Protein AF-A0A352FRI5-F1 (afdb_monomer_lite)

Sequence (37 aa):
MHYHLIGICGTAMASLAGMLQASGHQVTGSDENVFHP

Structure (mmCIF, N/CA/C/O backbone):
data_AF-A0A352FRI5-F1
#
_entry.id   AF-A0A352FRI5-F1
#
loop_
_atom_site.group_PDB
_atom_site.id
_atom_site.type_symbol
_atom_site.label_atom_id
_atom_site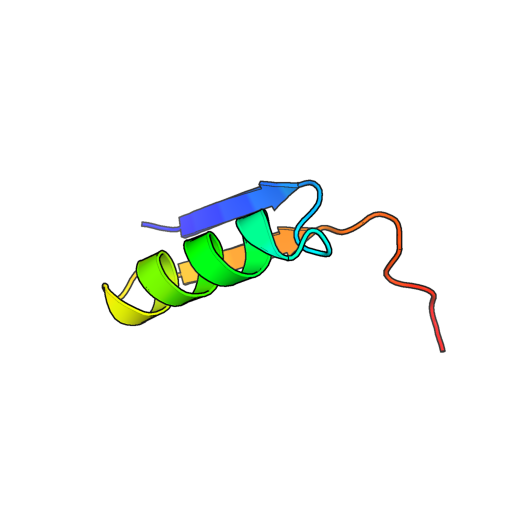.label_alt_id
_atom_site.label_comp_id
_atom_site.label_asym_id
_atom_site.label_entity_id
_atom_site.label_seq_id
_atom_site.pdbx_PDB_ins_code
_atom_site.Cartn_x
_atom_site.Cartn_y
_atom_site.Cartn_z
_atom_site.occupancy
_atom_site.B_iso_or_equiv
_atom_site.auth_seq_id
_atom_site.auth_comp_id
_atom_site.auth_asym_id
_atom_site.auth_atom_id
_atom_site.pdbx_PDB_model_num
ATOM 1 N N . MET A 1 1 ? -4.448 8.366 10.203 1.00 71.19 1 MET A N 1
ATOM 2 C CA . MET A 1 1 ? -2.995 8.638 10.107 1.00 71.19 1 MET A CA 1
ATOM 3 C C . MET A 1 1 ? -2.532 8.326 8.697 1.00 71.19 1 MET A C 1
ATOM 5 O O . MET A 1 1 ? -3.085 7.420 8.080 1.00 71.19 1 MET A O 1
ATOM 9 N N . HIS A 1 2 ? -1.592 9.118 8.189 1.00 78.06 2 HIS A N 1
ATOM 10 C CA . HIS A 1 2 ? -1.083 9.034 6.822 1.00 78.06 2 HIS A CA 1
ATOM 11 C C . HIS A 1 2 ? 0.360 8.526 6.869 1.00 78.06 2 HIS A C 1
ATOM 13 O O . HIS A 1 2 ? 1.195 9.130 7.539 1.00 78.06 2 HIS A O 1
ATOM 19 N N . TYR A 1 3 ? 0.628 7.399 6.211 1.00 77.81 3 TYR A N 1
ATOM 20 C CA . TYR A 1 3 ? 1.945 6.772 6.145 1.00 77.81 3 TYR A CA 1
ATOM 21 C C . TYR A 1 3 ? 2.531 6.936 4.749 1.00 77.81 3 TYR A C 1
ATOM 23 O O . TYR A 1 3 ? 1.941 6.473 3.773 1.00 77.81 3 TYR A O 1
ATOM 31 N N . HIS A 1 4 ? 3.704 7.563 4.667 1.00 79.88 4 HIS A N 1
ATOM 32 C CA . HIS A 1 4 ? 4.450 7.677 3.422 1.00 79.88 4 HIS A CA 1
ATOM 33 C C . HIS A 1 4 ? 5.583 6.648 3.404 1.00 79.88 4 HIS A C 1
ATOM 35 O O . HIS A 1 4 ? 6.516 6.732 4.200 1.00 79.88 4 HIS A O 1
ATOM 41 N N . LEU A 1 5 ? 5.477 5.655 2.523 1.00 76.75 5 LEU A N 1
ATOM 42 C CA . LEU A 1 5 ? 6.486 4.615 2.343 1.00 76.75 5 LEU A CA 1
ATOM 43 C C . LEU A 1 5 ? 7.395 4.998 1.173 1.00 76.75 5 LEU A C 1
ATOM 45 O O . LEU A 1 5 ? 6.912 5.259 0.073 1.00 76.75 5 LEU A O 1
ATOM 49 N N . ILE A 1 6 ? 8.704 5.027 1.408 1.00 78.50 6 ILE A N 1
ATOM 50 C CA . ILE A 1 6 ? 9.710 5.190 0.353 1.00 78.50 6 ILE A CA 1
ATOM 51 C C . ILE A 1 6 ? 10.180 3.782 -0.038 1.00 78.50 6 ILE A C 1
ATOM 53 O O . ILE A 1 6 ? 10.581 3.018 0.840 1.00 78.50 6 ILE A O 1
ATOM 57 N N . GLY A 1 7 ? 10.073 3.416 -1.319 1.00 73.44 7 GLY A N 1
ATOM 58 C CA . GLY A 1 7 ? 10.384 2.066 -1.815 1.00 73.44 7 GLY A CA 1
ATOM 59 C C . GLY A 1 7 ? 9.217 1.073 -1.711 1.00 73.44 7 GLY A C 1
ATOM 60 O O . GLY A 1 7 ? 9.386 -0.051 -1.232 1.00 73.44 7 GLY A O 1
ATOM 61 N N . ILE A 1 8 ? 8.003 1.483 -2.104 1.00 74.12 8 ILE A N 1
ATOM 62 C CA . ILE A 1 8 ? 6.805 0.628 -2.016 1.00 74.12 8 ILE A CA 1
ATOM 63 C C . ILE A 1 8 ? 6.809 -0.545 -3.019 1.00 74.12 8 ILE A C 1
ATOM 65 O O . ILE A 1 8 ? 6.042 -1.487 -2.836 1.00 74.12 8 ILE A O 1
ATOM 69 N N . CYS A 1 9 ? 7.666 -0.536 -4.050 1.00 72.00 9 CYS A N 1
ATOM 70 C CA . CYS A 1 9 ? 7.737 -1.604 -5.059 1.00 72.00 9 CYS A CA 1
ATOM 71 C C . CYS A 1 9 ? 8.232 -2.944 -4.481 1.0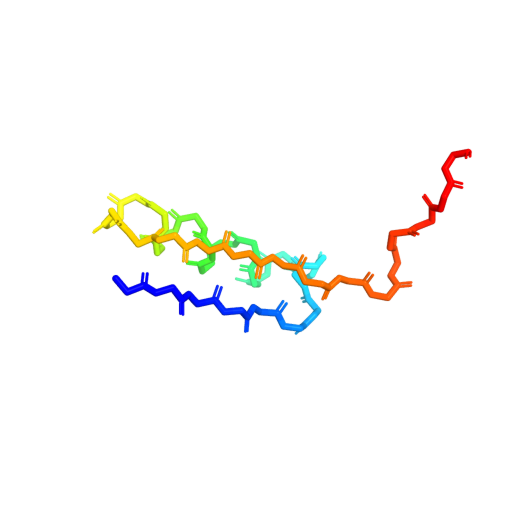0 72.00 9 CYS A C 1
ATOM 73 O O . CYS A 1 9 ? 7.988 -4.002 -5.063 1.00 72.00 9 CYS A O 1
ATOM 75 N N . GLY A 1 10 ? 8.861 -2.945 -3.301 1.00 75.69 10 GLY A N 1
ATOM 76 C CA . GLY A 1 10 ? 9.195 -4.182 -2.600 1.00 75.69 10 GLY A CA 1
ATOM 77 C C . GLY A 1 10 ? 7.938 -4.971 -2.214 1.00 75.69 10 GLY A C 1
ATOM 78 O O . GLY A 1 10 ? 7.054 -4.449 -1.541 1.00 75.69 10 GLY A O 1
ATOM 79 N N . THR A 1 11 ? 7.874 -6.261 -2.553 1.00 79.88 11 THR A N 1
ATOM 80 C CA . THR A 1 11 ? 6.750 -7.158 -2.203 1.00 79.88 11 THR A CA 1
ATOM 81 C C . THR A 1 11 ? 6.425 -7.159 -0.705 1.00 79.88 11 THR A C 1
ATOM 83 O O . THR A 1 11 ? 5.255 -7.173 -0.318 1.00 79.88 11 THR A O 1
ATOM 86 N N . ALA A 1 12 ? 7.448 -7.064 0.149 1.00 79.56 12 ALA A N 1
ATOM 87 C CA . ALA A 1 12 ? 7.283 -6.911 1.593 1.00 79.56 12 ALA A CA 1
ATOM 88 C C . ALA A 1 12 ? 6.564 -5.598 1.959 1.00 79.56 12 ALA A C 1
ATOM 90 O O . ALA A 1 12 ? 5.602 -5.608 2.729 1.00 79.56 12 ALA A O 1
ATOM 91 N N . MET A 1 13 ? 6.969 -4.482 1.351 1.00 81.56 13 MET A N 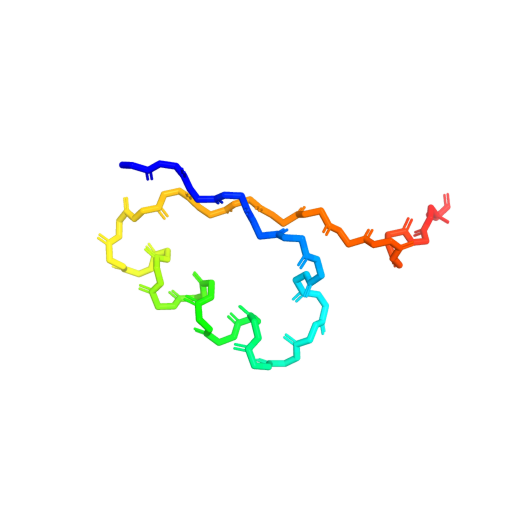1
ATOM 92 C CA . MET A 1 13 ? 6.372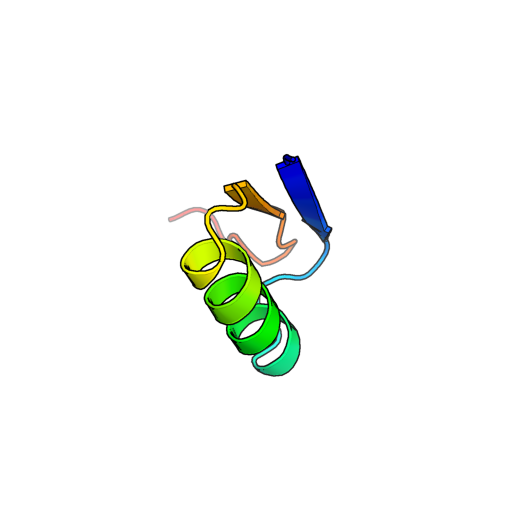 -3.164 1.585 1.00 81.56 13 MET A CA 1
ATOM 93 C C . MET A 1 13 ? 4.952 -3.073 1.018 1.00 81.56 13 MET A C 1
ATOM 95 O O . MET A 1 13 ? 4.096 -2.461 1.649 1.00 81.56 13 MET A O 1
ATOM 99 N N . ALA A 1 14 ? 4.663 -3.752 -0.095 1.00 81.81 14 ALA A N 1
ATOM 100 C CA . ALA A 1 14 ? 3.312 -3.873 -0.640 1.00 81.81 14 ALA A CA 1
ATOM 101 C C . ALA A 1 14 ? 2.368 -4.626 0.315 1.00 81.81 14 ALA A C 1
ATOM 103 O O . ALA A 1 14 ? 1.241 -4.188 0.547 1.00 81.81 14 ALA A O 1
ATOM 104 N N . SER A 1 15 ? 2.835 -5.722 0.925 1.00 87.44 15 SER A N 1
ATOM 105 C CA . SER A 1 15 ? 2.040 -6.464 1.915 1.00 87.44 15 SER A CA 1
ATOM 106 C C . SER A 1 15 ? 1.759 -5.636 3.177 1.00 87.44 15 SER A C 1
ATOM 108 O O . SER A 1 15 ? 0.623 -5.599 3.649 1.00 87.44 15 SER A O 1
ATOM 110 N N . LEU A 1 16 ? 2.754 -4.886 3.665 1.00 85.25 16 LEU A N 1
ATOM 111 C CA . LEU A 1 16 ? 2.603 -3.971 4.797 1.00 85.25 16 LEU A CA 1
ATOM 112 C C . LEU A 1 16 ? 1.652 -2.810 4.469 1.00 85.25 16 LEU A C 1
ATOM 114 O O . LEU A 1 16 ? 0.776 -2.482 5.270 1.00 85.25 16 LEU A O 1
ATOM 118 N N . ALA A 1 17 ? 1.784 -2.219 3.280 1.00 85.31 17 ALA A N 1
ATOM 119 C CA . ALA A 1 17 ?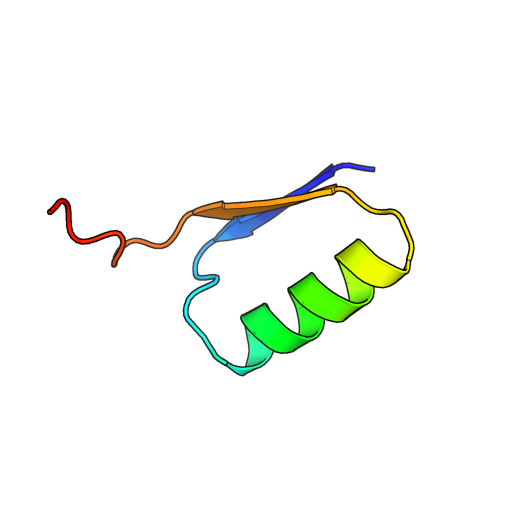 0.897 -1.168 2.797 1.00 85.31 17 ALA A CA 1
ATOM 120 C C . ALA A 1 17 ? -0.556 -1.653 2.714 1.00 85.31 17 ALA A C 1
ATOM 122 O O . ALA A 1 17 ? -1.456 -0.944 3.158 1.00 85.31 17 ALA A O 1
ATOM 123 N N . GLY A 1 18 ? -0.783 -2.877 2.228 1.00 85.75 18 GLY A N 1
ATOM 124 C CA . GLY A 1 18 ? -2.107 -3.497 2.186 1.00 85.75 18 GLY A CA 1
ATOM 125 C C . GLY A 1 18 ? -2.727 -3.676 3.574 1.00 85.75 18 GLY A C 1
ATOM 126 O O . GLY A 1 18 ? -3.895 -3.348 3.769 1.00 85.75 18 GLY A O 1
ATOM 127 N N . MET A 1 19 ? -1.950 -4.118 4.569 1.00 88.19 19 MET A N 1
ATOM 128 C CA . MET A 1 19 ? -2.429 -4.248 5.956 1.00 88.19 19 MET A CA 1
ATOM 129 C C . MET A 1 19 ? -2.746 -2.889 6.596 1.00 88.19 19 MET A C 1
ATOM 131 O O . MET A 1 19 ? -3.752 -2.726 7.292 1.00 88.19 19 MET A O 1
ATOM 135 N N . LEU A 1 20 ? -1.905 -1.886 6.349 1.00 86.00 20 LEU A N 1
ATOM 136 C CA . LEU A 1 20 ? -2.127 -0.523 6.825 1.00 86.00 20 LEU A CA 1
ATOM 137 C C . LEU A 1 20 ? -3.367 0.101 6.160 1.00 86.00 20 LEU A C 1
ATOM 139 O O . LEU A 1 20 ? -4.188 0.716 6.836 1.00 86.00 20 LEU A O 1
ATOM 143 N N . GLN A 1 21 ? -3.577 -0.145 4.869 1.00 84.44 21 GLN A N 1
ATOM 144 C CA . GLN A 1 21 ? -4.768 0.312 4.156 1.00 84.44 21 GLN A CA 1
ATOM 145 C C . GLN A 1 21 ? -6.040 -0.401 4.644 1.00 84.44 21 GLN A C 1
ATOM 147 O O . GLN A 1 21 ? -7.056 0.249 4.884 1.00 84.44 21 GLN A O 1
ATOM 152 N N . ALA A 1 22 ? -5.967 -1.712 4.900 1.00 87.81 22 ALA A N 1
ATOM 153 C CA . ALA A 1 22 ? -7.067 -2.497 5.464 1.00 87.81 22 ALA A CA 1
ATOM 154 C C . ALA A 1 22 ? -7.444 -2.074 6.895 1.00 87.81 22 ALA A C 1
ATOM 156 O O . ALA A 1 22 ? -8.602 -2.180 7.288 1.00 87.81 22 ALA A O 1
ATOM 157 N N . SER A 1 23 ? -6.490 -1.546 7.665 1.00 87.38 23 SER A N 1
ATOM 158 C CA . SER A 1 23 ? -6.745 -0.971 8.993 1.00 87.38 23 SER A CA 1
ATOM 159 C C . SER A 1 23 ? -7.270 0.473 8.950 1.00 87.38 23 SER A C 1
ATOM 161 O O . SER A 1 23 ? -7.396 1.109 9.994 1.00 87.38 23 SER A O 1
ATOM 163 N N . GLY A 1 24 ? -7.601 0.997 7.762 1.00 88.12 24 GLY A N 1
ATOM 164 C CA . GLY A 1 24 ? -8.174 2.333 7.576 1.00 88.12 24 GLY A CA 1
ATOM 165 C C . GLY A 1 24 ? -7.139 3.458 7.540 1.00 88.12 24 GLY A C 1
ATOM 166 O O . GLY A 1 24 ? -7.499 4.636 7.611 1.00 88.12 24 GLY A O 1
ATOM 167 N N . HIS A 1 25 ? -5.852 3.123 7.433 1.00 86.62 25 HIS A N 1
ATOM 168 C CA . HIS A 1 25 ? -4.789 4.109 7.313 1.00 86.62 25 HIS A CA 1
ATOM 169 C C . HIS A 1 25 ? -4.539 4.453 5.850 1.00 86.62 25 HIS A C 1
ATOM 171 O O . HIS A 1 25 ? -4.485 3.586 4.981 1.00 86.62 25 HIS A O 1
ATOM 177 N N . GLN A 1 26 ? -4.354 5.739 5.563 1.00 81.12 26 GLN A N 1
ATOM 178 C CA . GLN A 1 26 ? -3.951 6.148 4.225 1.00 81.12 26 GLN A CA 1
ATOM 179 C C . GLN A 1 26 ? -2.461 5.872 4.066 1.00 81.12 26 GLN A C 1
ATOM 181 O O . GLN A 1 26 ? -1.648 6.390 4.833 1.00 81.12 26 GLN A O 1
ATOM 186 N N . VAL A 1 27 ? -2.114 5.047 3.084 1.00 82.12 27 VAL A N 1
ATOM 187 C CA . VAL A 1 27 ? -0.731 4.704 2.756 1.00 82.12 27 VAL A CA 1
ATOM 188 C C . VAL A 1 27 ? -0.433 5.229 1.367 1.00 82.12 27 VAL A C 1
ATOM 190 O O . VAL A 1 27 ? -1.144 4.910 0.417 1.00 82.12 27 VAL A O 1
ATOM 193 N N . THR A 1 28 ? 0.616 6.030 1.247 1.00 82.25 28 THR A N 1
ATOM 194 C CA . THR A 1 28 ? 1.104 6.550 -0.029 1.00 82.25 28 THR A CA 1
ATOM 195 C C . THR A 1 28 ? 2.537 6.094 -0.227 1.00 82.25 28 THR A C 1
ATOM 197 O O . THR A 1 28 ? 3.370 6.204 0.671 1.00 82.25 28 THR A O 1
ATOM 200 N N . GLY A 1 29 ? 2.843 5.568 -1.405 1.00 77.06 29 GLY A N 1
ATOM 201 C CA . GLY A 1 29 ? 4.183 5.119 -1.751 1.00 77.06 29 GLY A CA 1
ATOM 202 C C . GLY A 1 29 ? 4.855 6.093 -2.705 1.00 77.06 29 GLY A C 1
ATOM 203 O O . GLY A 1 29 ? 4.219 6.525 -3.661 1.00 77.06 29 GLY A O 1
ATOM 204 N N . SER A 1 30 ? 6.118 6.419 -2.455 1.00 70.75 30 SER A N 1
ATOM 205 C CA . SER A 1 30 ? 7.007 6.947 -3.488 1.00 70.75 30 SER A CA 1
ATOM 206 C C . SER A 1 30 ? 8.007 5.848 -3.808 1.00 70.75 30 SER A C 1
ATOM 208 O O . SER A 1 30 ? 8.712 5.375 -2.915 1.00 70.75 30 SER A O 1
ATOM 210 N N . ASP A 1 31 ? 8.012 5.384 -5.048 1.00 69.38 31 ASP A N 1
ATOM 211 C CA . ASP A 1 31 ? 8.991 4.421 -5.523 1.00 69.38 31 ASP A CA 1
ATOM 212 C C . ASP A 1 31 ? 9.834 5.077 -6.609 1.00 69.38 31 ASP A C 1
ATOM 214 O O . ASP A 1 31 ? 9.303 5.728 -7.507 1.00 69.38 31 ASP A O 1
ATOM 218 N N . GLU A 1 32 ? 11.150 4.920 -6.521 1.00 58.50 32 GLU A N 1
ATOM 219 C CA . GLU A 1 32 ? 12.083 5.466 -7.510 1.00 58.50 32 GLU A CA 1
ATOM 220 C C . GLU A 1 32 ? 11.928 4.772 -8.880 1.00 58.50 32 GLU A C 1
ATOM 222 O O . GLU A 1 32 ? 12.380 5.296 -9.893 1.00 58.50 32 GLU A O 1
ATOM 227 N N . ASN A 1 33 ? 11.225 3.630 -8.931 1.00 53.94 33 ASN A N 1
ATOM 228 C CA . ASN A 1 33 ? 10.875 2.898 -10.143 1.00 53.94 33 ASN A CA 1
ATOM 229 C C . ASN A 1 33 ? 9.438 3.169 -10.629 1.00 53.94 33 ASN A C 1
ATOM 231 O O . ASN A 1 33 ? 8.872 2.353 -11.362 1.00 53.94 33 ASN A O 1
ATOM 235 N N . VAL A 1 34 ? 8.825 4.313 -10.284 1.00 54.69 34 VAL A N 1
ATOM 236 C CA . VAL A 1 34 ? 7.727 4.852 -11.110 1.00 54.69 34 VAL A CA 1
ATOM 237 C C . VAL A 1 34 ? 8.350 5.321 -12.427 1.00 54.69 34 VAL A C 1
ATOM 239 O O . VAL A 1 34 ? 8.558 6.504 -12.677 1.00 54.69 34 VAL A O 1
ATOM 242 N N . PHE A 1 35 ? 8.717 4.344 -13.255 1.00 44.66 35 PHE A N 1
ATOM 243 C CA . PHE A 1 35 ? 9.031 4.534 -14.653 1.00 44.66 35 PHE A CA 1
ATOM 244 C C . PHE A 1 35 ? 7.803 5.187 -15.279 1.00 44.66 35 PHE A C 1
ATOM 246 O O . PHE A 1 35 ? 6.714 4.610 -15.315 1.00 44.66 35 PHE A O 1
ATOM 253 N N . HIS A 1 36 ? 7.982 6.439 -15.679 1.00 45.97 36 HIS A N 1
ATOM 254 C CA . HIS A 1 36 ? 7.023 7.185 -16.469 1.00 45.97 36 HIS A CA 1
ATOM 255 C C . HIS A 1 36 ? 6.642 6.352 -17.712 1.00 45.97 36 HIS A C 1
ATOM 257 O O . HIS A 1 36 ? 7.558 5.920 -18.416 1.00 45.97 36 HIS A O 1
ATOM 263 N N . PRO A 1 37 ? 5.353 6.082 -17.988 1.00 62.09 37 PRO A N 1
ATOM 264 C CA . PRO A 1 37 ? 4.941 5.679 -19.328 1.00 62.09 37 PRO A CA 1
ATOM 265 C C . PRO A 1 37 ? 5.180 6.802 -20.348 1.00 62.09 37 PRO A C 1
ATOM 267 O O . PRO A 1 37 ? 5.144 7.992 -19.950 1.00 62.09 37 PRO A O 1
#

pLDDT: mean 76.08, std 11.53, range [44.66, 88.19]

Radius of gyration: 10.15 Å; chains: 1; bounding box: 20×16×29 Å

Foldseek 3Di:
DEAEAEACVPPVNVVVCVVCVVVVYHYHYDYPPPPDD

Secondary stru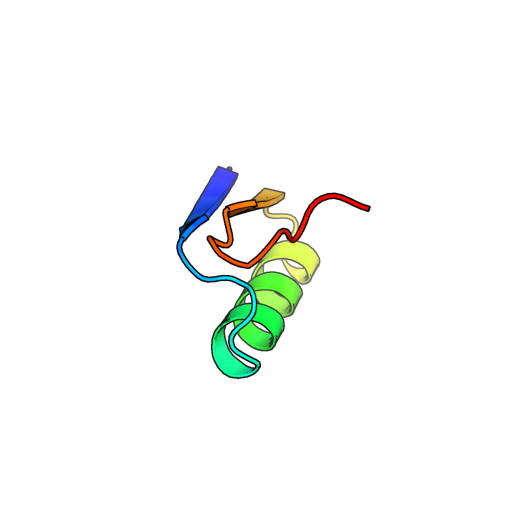cture (DSSP, 8-state):
-EEEEE-TTSHHHHHHHHHHHHTT-EEEEE-TT----